Protein AF-A0AAP1E417-F1 (afdb_monomer_lite)

Secondary structure (DSSP, 8-state):
-HHHHHHHHHHHHHH-SSHHHHHHHHHHHHHHHHHHHHHHHHHHHHHHHHT-S-HHHHHHHHHHHHHS--

InterPro domains:
  IPR036188 FAD/NAD(P)-binding domain superfamily [G3DSA:3.50.50.60] (1-61)
  IPR036188 FAD/NAD(P)-binding domain superfamily [SSF51905] (1-53)

Foldseek 3Di:
DVVLLVVQLVVLVVVDPDNVRSVVVSCVVPVVLVVLLVVLVVVLVVCVVVVHPDSVVSVVVSVVSVVPHD

Radius of gyration: 15.42 Å; chains: 1; bounding box: 32×15×41 Å

Organism: Bacillus subtilis (NCBI:txid1423)

Sequence (70 aa):
MAIEDAIVLAEELQNHADHETALLAYYKRRAPRALKVQNLSSEIVRRRLKGEPGAEELIGECYAVLREGY

pLDDT: mean 94.45, std 5.38, range [64.62, 98.06]

Structure (mmCIF, N/CA/C/O backbone):
data_AF-A0AAP1E417-F1
#
_entry.id   AF-A0AAP1E417-F1
#
loop_
_atom_site.group_PDB
_atom_site.id
_atom_site.type_symbol
_atom_site.label_atom_id
_atom_site.label_alt_id
_atom_site.label_comp_id
_atom_site.label_asym_id
_atom_site.label_entity_id
_atom_site.label_seq_id
_atom_site.pdbx_PDB_ins_code
_atom_site.Cartn_x
_atom_site.Cartn_y
_atom_site.Cartn_z
_atom_site.occupancy
_atom_site.B_iso_or_equiv
_atom_site.auth_seq_id
_atom_site.auth_comp_id
_atom_site.auth_asym_id
_atom_site.auth_atom_id
_atom_site.pdbx_PDB_model_num
ATOM 1 N N . MET A 1 1 ? -4.923 -0.670 -3.981 1.00 86.19 1 MET A N 1
ATOM 2 C CA . MET A 1 1 ? -3.509 -0.937 -3.647 1.00 86.19 1 MET A CA 1
ATOM 3 C C . MET A 1 1 ? -2.875 -1.857 -4.678 1.00 86.19 1 MET A C 1
ATOM 5 O O . MET A 1 1 ? -2.326 -1.306 -5.613 1.00 86.19 1 MET A O 1
ATOM 9 N N . ALA A 1 2 ? -3.068 -3.182 -4.633 1.00 90.44 2 ALA A N 1
ATOM 10 C CA . ALA A 1 2 ? -2.355 -4.114 -5.526 1.00 90.44 2 ALA A CA 1
ATOM 11 C C . ALA A 1 2 ? -2.490 -3.832 -7.041 1.00 90.44 2 ALA A C 1
ATOM 13 O O . ALA A 1 2 ? -1.524 -3.977 -7.780 1.00 90.44 2 ALA A O 1
ATOM 14 N N . ILE A 1 3 ? -3.667 -3.399 -7.511 1.00 92.50 3 ILE A N 1
ATOM 15 C CA . ILE A 1 3 ? -3.868 -3.037 -8.929 1.00 92.50 3 ILE A CA 1
ATOM 16 C C . ILE A 1 3 ? -3.028 -1.813 -9.313 1.00 92.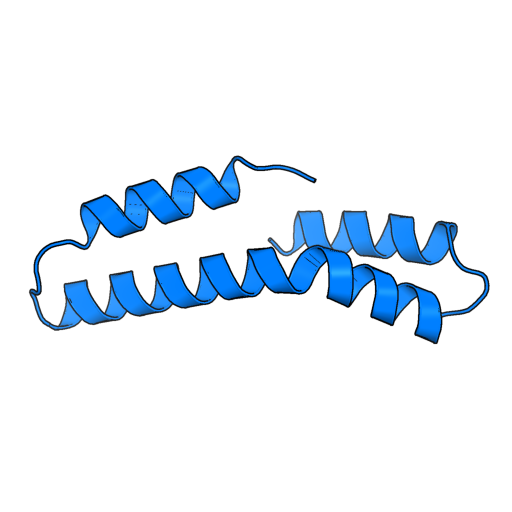50 3 ILE A C 1
ATOM 18 O O . ILE A 1 3 ? -2.353 -1.822 -10.333 1.00 92.50 3 ILE A O 1
ATOM 22 N N . GLU A 1 4 ? -3.038 -0.769 -8.486 1.00 91.75 4 GLU A N 1
ATOM 23 C CA . GLU A 1 4 ? -2.216 0.420 -8.729 1.00 91.75 4 GLU A CA 1
ATOM 24 C C . GLU A 1 4 ? -0.724 0.098 -8.604 1.00 91.75 4 GLU A C 1
ATOM 26 O O . GLU A 1 4 ? 0.077 0.665 -9.335 1.00 91.75 4 GLU A O 1
ATOM 31 N N . ASP A 1 5 ? -0.348 -0.815 -7.700 1.00 93.94 5 ASP A N 1
ATOM 32 C CA . ASP A 1 5 ? 1.034 -1.276 -7.569 1.00 93.94 5 ASP A CA 1
ATOM 33 C C . ASP A 1 5 ? 1.507 -1.936 -8.871 1.00 93.94 5 ASP A C 1
ATOM 35 O O . ASP A 1 5 ? 2.599 -1.639 -9.346 1.00 93.94 5 ASP A O 1
ATOM 39 N N . ALA A 1 6 ? 0.664 -2.770 -9.491 1.00 95.62 6 ALA A N 1
ATOM 40 C CA . ALA A 1 6 ? 0.963 -3.392 -10.778 1.00 95.62 6 ALA A CA 1
ATOM 41 C C . ALA A 1 6 ? 1.083 -2.367 -11.920 1.00 95.62 6 ALA A C 1
ATOM 43 O O . ALA A 1 6 ? 1.978 -2.494 -12.752 1.00 95.62 6 ALA A O 1
ATOM 44 N N . ILE A 1 7 ? 0.216 -1.346 -11.945 1.00 95.25 7 ILE A N 1
ATOM 45 C CA . ILE A 1 7 ? 0.265 -0.268 -12.948 1.00 95.25 7 ILE A CA 1
ATOM 46 C C . ILE A 1 7 ? 1.555 0.540 -12.799 1.00 95.25 7 ILE A C 1
ATOM 48 O O . ILE A 1 7 ? 2.309 0.666 -13.759 1.00 95.25 7 ILE A O 1
ATOM 52 N N . VAL A 1 8 ? 1.849 1.033 -11.593 1.00 95.94 8 VAL A N 1
ATOM 53 C CA . VAL A 1 8 ? 3.053 1.837 -11.354 1.00 95.94 8 VAL A CA 1
ATOM 54 C C . VAL A 1 8 ? 4.309 1.007 -11.601 1.00 95.94 8 VAL A C 1
ATOM 56 O O . VAL A 1 8 ? 5.239 1.499 -12.222 1.00 95.94 8 VAL A O 1
ATOM 59 N N . LEU A 1 9 ? 4.343 -0.267 -11.202 1.00 97.06 9 LEU A N 1
ATOM 60 C CA . LEU A 1 9 ? 5.482 -1.132 -11.512 1.00 97.06 9 LEU A CA 1
ATOM 61 C C . LEU A 1 9 ? 5.692 -1.285 -13.026 1.00 97.06 9 LEU A C 1
ATOM 63 O O . LEU A 1 9 ? 6.831 -1.221 -13.483 1.00 97.06 9 LEU A O 1
ATOM 67 N N . ALA A 1 10 ? 4.620 -1.459 -13.803 1.00 97.62 10 ALA A N 1
ATOM 68 C CA . ALA A 1 10 ? 4.715 -1.532 -15.259 1.00 97.62 10 ALA A CA 1
ATOM 69 C C . ALA A 1 10 ? 5.260 -0.228 -15.870 1.00 97.62 10 ALA A C 1
ATOM 71 O O . ALA A 1 10 ? 6.115 -0.289 -16.753 1.00 97.62 10 ALA A O 1
ATOM 72 N N . GLU A 1 11 ? 4.828 0.934 -15.370 1.00 97.62 11 GLU A N 1
ATOM 73 C CA . GLU A 1 11 ? 5.365 2.239 -15.782 1.00 97.62 11 GLU A CA 1
ATOM 74 C C . GLU A 1 11 ? 6.864 2.355 -15.475 1.00 97.62 11 GLU A C 1
ATOM 76 O O . GLU A 1 11 ? 7.654 2.720 -16.345 1.00 97.62 11 GLU A O 1
ATOM 81 N N . GLU A 1 12 ? 7.290 2.011 -14.257 1.00 97.94 12 GLU A N 1
ATOM 82 C CA . GLU A 1 12 ? 8.697 2.147 -13.871 1.00 97.94 12 GLU A CA 1
ATOM 83 C C . GLU A 1 12 ? 9.608 1.172 -14.630 1.00 97.94 12 GLU A C 1
ATOM 85 O O . GLU A 1 12 ? 10.729 1.547 -14.977 1.00 97.94 12 GLU A O 1
ATOM 90 N N . LEU A 1 13 ? 9.121 -0.034 -14.949 1.00 98.06 13 LEU A N 1
ATOM 91 C CA . LEU A 1 13 ? 9.821 -0.996 -15.809 1.00 98.06 13 LEU A CA 1
ATOM 92 C C . LEU A 1 13 ? 9.985 -0.487 -17.246 1.00 98.06 13 LEU A C 1
ATOM 94 O O . LEU A 1 13 ? 10.968 -0.824 -17.897 1.00 98.06 13 LEU A O 1
ATOM 98 N N . GLN A 1 14 ? 9.044 0.316 -17.748 1.00 97.81 14 GLN A N 1
ATOM 99 C CA . GLN A 1 14 ? 9.154 0.936 -19.069 1.00 97.81 14 GLN A CA 1
ATOM 100 C C . GLN A 1 14 ? 10.118 2.134 -19.069 1.00 97.81 14 GLN A C 1
ATOM 102 O O . GLN A 1 14 ? 10.776 2.397 -20.076 1.00 97.81 14 GLN A O 1
ATOM 107 N N . ASN A 1 15 ? 10.203 2.858 -17.951 1.00 97.00 15 ASN A N 1
ATOM 108 C CA . ASN A 1 15 ? 10.964 4.105 -17.839 1.00 97.00 15 ASN A CA 1
ATOM 109 C C . ASN A 1 15 ? 12.451 3.915 -17.500 1.00 97.00 15 ASN A C 1
ATOM 111 O O . ASN A 1 15 ? 13.228 4.863 -17.631 1.00 97.00 15 ASN A O 1
ATOM 115 N N . HIS A 1 16 ? 12.862 2.724 -17.063 1.00 96.88 16 HIS A N 1
ATOM 116 C CA . HIS A 1 16 ? 14.227 2.455 -16.609 1.00 96.88 16 HIS A CA 1
ATOM 117 C C . HIS A 1 16 ? 14.855 1.294 -17.382 1.00 96.88 16 HIS A C 1
ATOM 119 O O . HIS A 1 16 ? 14.187 0.339 -17.762 1.00 96.88 16 HIS A O 1
ATOM 125 N N . ALA A 1 17 ? 16.166 1.381 -17.616 1.00 93.88 17 ALA A N 1
ATOM 126 C CA . ALA A 1 17 ? 16.896 0.400 -18.420 1.00 93.88 17 ALA A CA 1
ATOM 127 C C . ALA A 1 17 ? 17.139 -0.932 -17.691 1.00 93.88 17 ALA A C 1
ATOM 129 O O . ALA A 1 17 ? 17.354 -1.959 -18.335 1.00 93.88 17 ALA A O 1
ATOM 130 N N . ASP A 1 18 ? 17.127 -0.919 -16.359 1.00 97.06 18 ASP A N 1
ATOM 131 C CA . ASP A 1 18 ? 17.389 -2.084 -15.528 1.00 97.06 18 ASP A CA 1
ATOM 132 C C . ASP A 1 18 ? 16.310 -2.276 -14.453 1.00 97.06 18 ASP A C 1
ATOM 134 O O . ASP A 1 18 ? 15.666 -1.336 -13.977 1.00 97.06 18 ASP A O 1
ATOM 138 N N . HIS A 1 19 ? 16.128 -3.539 -14.070 1.00 97.31 19 HIS A N 1
ATOM 139 C CA . HIS A 1 19 ? 15.087 -3.954 -13.137 1.00 97.31 19 HIS A CA 1
ATOM 140 C C . HIS A 1 19 ? 15.313 -3.416 -11.720 1.00 97.31 19 HIS A C 1
ATOM 142 O O . HIS A 1 19 ? 14.342 -3.172 -11.008 1.00 97.31 19 HIS A O 1
ATOM 148 N N . GLU A 1 20 ? 16.565 -3.243 -11.293 1.00 97.94 20 GLU A N 1
ATOM 149 C CA . GLU A 1 20 ? 16.881 -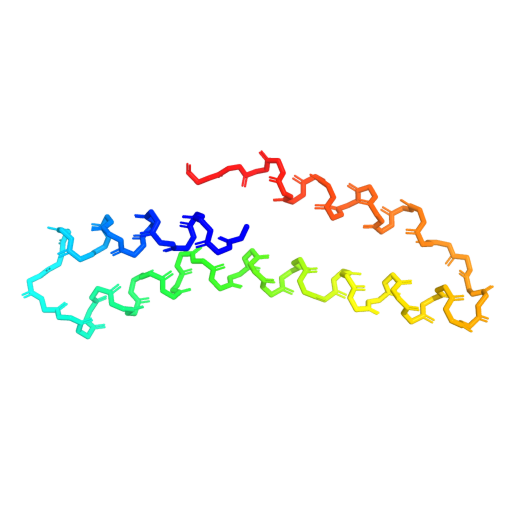2.793 -9.936 1.00 97.94 20 GLU A CA 1
ATOM 150 C C . GLU A 1 20 ? 16.463 -1.332 -9.749 1.00 97.94 20 GLU A C 1
ATOM 152 O O . GLU A 1 20 ? 15.743 -1.001 -8.801 1.00 97.94 20 GLU A O 1
ATOM 157 N N . THR A 1 21 ? 16.816 -0.475 -10.707 1.00 97.56 21 THR A N 1
ATOM 158 C CA . THR A 1 21 ? 16.415 0.931 -10.720 1.00 97.56 21 THR A CA 1
ATOM 159 C C . THR A 1 21 ? 14.896 1.075 -10.844 1.00 97.56 21 THR A C 1
ATOM 161 O O . THR A 1 21 ? 14.304 1.851 -10.090 1.00 97.56 21 THR A O 1
ATOM 164 N N . ALA A 1 22 ? 14.243 0.289 -11.711 1.00 98.06 22 ALA A N 1
ATOM 165 C CA . ALA A 1 22 ? 12.783 0.285 -11.851 1.00 98.06 22 ALA A CA 1
ATOM 166 C C . ALA A 1 22 ? 12.070 -0.092 -10.540 1.00 98.06 22 ALA A C 1
ATOM 168 O O . ALA A 1 22 ? 11.143 0.594 -10.104 1.00 98.06 22 ALA A O 1
ATOM 169 N N . LEU A 1 23 ? 12.523 -1.158 -9.870 1.00 97.88 23 LEU A N 1
ATOM 170 C CA . LEU A 1 23 ? 11.956 -1.607 -8.596 1.00 97.88 23 LEU A CA 1
ATOM 171 C C . LEU A 1 23 ? 12.148 -0.565 -7.491 1.00 97.88 23 LEU A C 1
ATOM 173 O O . LEU A 1 23 ? 11.228 -0.319 -6.706 1.00 97.88 23 LEU A O 1
ATOM 177 N N . LEU A 1 24 ? 13.317 0.078 -7.440 1.00 98.00 24 LEU A N 1
ATOM 178 C CA . LEU A 1 24 ? 13.588 1.140 -6.477 1.00 98.00 24 LEU A CA 1
ATOM 179 C C . LEU A 1 24 ? 12.710 2.375 -6.729 1.00 98.00 24 LEU A C 1
ATOM 181 O O . LEU A 1 24 ? 12.204 2.964 -5.770 1.00 98.00 24 LEU A O 1
ATOM 185 N N . ALA A 1 25 ? 12.517 2.765 -7.991 1.00 97.50 25 ALA A N 1
ATOM 186 C CA . ALA A 1 25 ? 11.639 3.868 -8.377 1.00 97.50 25 ALA A CA 1
ATOM 187 C C . ALA A 1 25 ? 10.178 3.576 -8.002 1.00 97.50 25 ALA A C 1
ATOM 189 O O . ALA A 1 25 ? 9.544 4.386 -7.317 1.00 97.50 25 ALA A O 1
ATOM 190 N N . TYR A 1 26 ? 9.689 2.375 -8.327 1.00 97.50 26 TYR A N 1
ATOM 191 C CA . TYR A 1 26 ? 8.357 1.899 -7.947 1.00 97.50 26 TYR A CA 1
ATOM 192 C C . TYR A 1 26 ? 8.162 1.972 -6.431 1.00 97.50 26 TYR A C 1
ATOM 194 O O . TYR A 1 26 ? 7.188 2.559 -5.947 1.00 97.50 26 TYR A O 1
ATOM 202 N N . TYR A 1 27 ? 9.122 1.439 -5.669 1.00 96.69 27 TYR A N 1
ATOM 203 C CA . TYR A 1 27 ? 9.054 1.436 -4.214 1.00 96.69 27 TYR A CA 1
ATOM 204 C C . TYR A 1 27 ? 9.011 2.861 -3.657 1.00 96.69 27 TYR A C 1
ATOM 206 O O . TYR A 1 27 ? 8.146 3.173 -2.841 1.00 96.69 27 TYR A O 1
ATOM 214 N N . LYS A 1 28 ? 9.885 3.759 -4.127 1.00 96.62 28 LYS A N 1
ATOM 215 C CA . LYS A 1 28 ? 9.900 5.166 -3.692 1.00 96.62 28 LYS A CA 1
ATOM 216 C C . LYS A 1 28 ? 8.575 5.876 -3.972 1.00 96.62 28 LYS A C 1
ATOM 218 O O . LYS A 1 28 ? 8.126 6.660 -3.139 1.00 96.62 28 LYS A O 1
ATOM 223 N N . ARG A 1 29 ? 7.938 5.586 -5.110 1.00 94.69 29 ARG A N 1
ATOM 224 C CA . ARG A 1 29 ? 6.661 6.190 -5.509 1.00 94.69 29 ARG A CA 1
ATOM 225 C C . ARG A 1 29 ? 5.485 5.640 -4.692 1.00 94.69 29 ARG A C 1
ATOM 227 O O . ARG A 1 29 ? 4.628 6.415 -4.269 1.00 94.69 29 ARG A O 1
ATOM 234 N N . ARG A 1 30 ? 5.444 4.331 -4.414 1.00 94.88 30 ARG A N 1
ATOM 235 C CA . ARG A 1 30 ? 4.300 3.650 -3.768 1.00 94.88 30 ARG A CA 1
ATOM 236 C C . ARG A 1 30 ? 4.382 3.530 -2.247 1.00 94.88 30 ARG A C 1
ATOM 238 O O . ARG A 1 30 ? 3.352 3.627 -1.574 1.00 94.88 30 ARG A O 1
ATOM 245 N N . ALA A 1 31 ? 5.578 3.350 -1.685 1.00 94.62 31 ALA A N 1
ATOM 246 C CA . ALA A 1 31 ? 5.758 3.036 -0.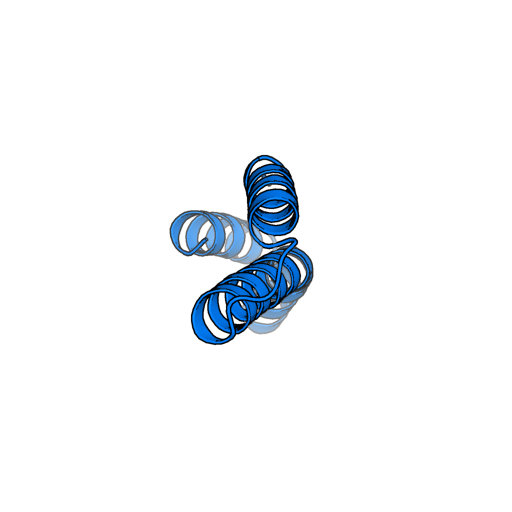267 1.00 94.62 31 ALA A CA 1
ATOM 247 C C . ALA A 1 31 ? 5.160 4.082 0.692 1.00 94.62 31 ALA A C 1
ATOM 249 O O . ALA A 1 31 ? 4.468 3.666 1.623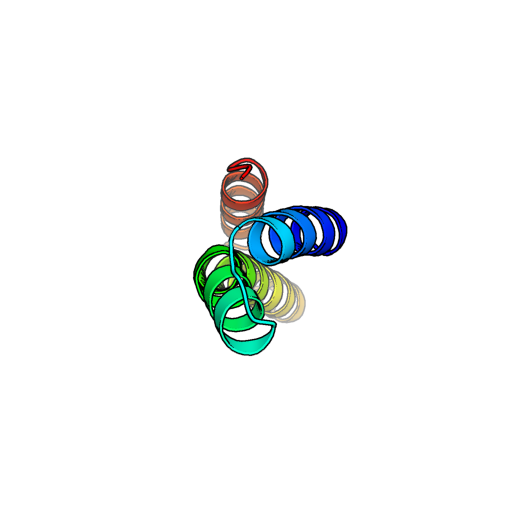 1.00 94.62 31 ALA A O 1
ATOM 250 N N . PRO A 1 32 ? 5.322 5.409 0.494 1.00 95.06 32 PRO A N 1
ATOM 251 C CA . PRO A 1 32 ? 4.783 6.392 1.436 1.00 95.06 32 PRO A CA 1
ATOM 252 C C . PRO A 1 32 ? 3.262 6.289 1.602 1.00 95.06 32 PRO A C 1
ATOM 254 O O . PRO A 1 32 ? 2.756 6.256 2.727 1.00 95.06 32 PRO A O 1
ATOM 257 N N . ARG A 1 33 ? 2.527 6.174 0.487 1.00 94.19 33 ARG A N 1
ATOM 258 C CA . ARG A 1 33 ? 1.063 6.056 0.511 1.00 94.19 33 ARG A CA 1
ATOM 259 C C . ARG A 1 33 ? 0.629 4.702 1.068 1.00 94.19 33 ARG A C 1
ATOM 261 O O . ARG A 1 33 ? -0.260 4.654 1.916 1.00 94.19 33 ARG A O 1
ATOM 268 N N . ALA A 1 34 ? 1.272 3.615 0.640 1.00 93.69 34 ALA A N 1
ATOM 269 C CA . ALA A 1 34 ? 0.949 2.271 1.113 1.00 93.69 34 ALA A CA 1
ATOM 270 C C . ALA A 1 34 ? 1.144 2.121 2.630 1.00 93.69 34 ALA A C 1
ATOM 272 O O . ALA A 1 34 ? 0.256 1.611 3.314 1.00 93.69 34 ALA A O 1
ATOM 273 N N . LEU A 1 35 ? 2.251 2.641 3.167 1.00 95.56 35 LEU A N 1
ATOM 274 C CA . LEU A 1 35 ? 2.529 2.641 4.604 1.00 95.56 35 LEU A CA 1
ATOM 275 C C . LEU A 1 35 ? 1.519 3.491 5.378 1.00 95.56 35 LEU A C 1
ATOM 277 O O . LEU A 1 35 ? 1.033 3.066 6.424 1.00 95.56 35 LEU A O 1
ATOM 281 N N . LYS A 1 36 ? 1.144 4.667 4.858 1.00 95.69 36 LYS A N 1
ATOM 282 C CA . LYS A 1 36 ? 0.120 5.511 5.489 1.00 95.69 36 LYS A CA 1
ATOM 283 C C . LYS A 1 36 ? -1.224 4.782 5.594 1.00 95.69 36 LYS A C 1
ATOM 285 O O . LYS A 1 36 ? -1.808 4.747 6.674 1.00 95.69 36 LYS A O 1
ATOM 290 N N . VAL A 1 37 ? -1.681 4.148 4.511 1.00 95.06 37 VAL A N 1
ATOM 291 C CA . VAL A 1 37 ? -2.925 3.354 4.503 1.00 95.06 37 VAL A CA 1
ATOM 292 C C . VAL A 1 37 ? -2.833 2.167 5.465 1.00 95.06 37 VAL A C 1
ATOM 294 O O . VAL A 1 37 ? -3.779 1.913 6.211 1.00 95.06 37 VAL A O 1
ATOM 297 N N . GLN A 1 38 ? -1.704 1.455 5.486 1.00 95.56 38 GLN A N 1
ATOM 298 C CA . GLN A 1 38 ? -1.487 0.325 6.390 1.00 95.56 38 GLN A CA 1
ATOM 299 C C . GLN A 1 38 ? -1.547 0.750 7.864 1.00 95.56 38 GLN A C 1
ATOM 301 O O . GLN A 1 38 ? -2.214 0.089 8.664 1.00 95.56 38 GLN A O 1
ATOM 306 N N . ASN A 1 39 ? -0.896 1.859 8.216 1.00 97.44 39 ASN A N 1
ATOM 307 C CA . ASN A 1 39 ? -0.884 2.391 9.577 1.00 97.44 39 ASN A CA 1
ATOM 308 C C . ASN A 1 39 ? -2.284 2.829 10.020 1.00 97.44 39 ASN A C 1
ATOM 310 O O . ASN A 1 39 ? -2.734 2.425 11.091 1.00 97.44 39 ASN A O 1
ATOM 314 N N . LEU A 1 40 ? -3.003 3.578 9.174 1.00 96.88 40 LEU A N 1
ATOM 315 C CA . LEU A 1 40 ? -4.388 3.982 9.446 1.00 96.88 40 LEU A CA 1
ATOM 316 C C . LEU A 1 40 ? -5.296 2.762 9.626 1.00 96.88 40 LEU A C 1
ATOM 318 O O . LEU A 1 40 ? -6.021 2.670 10.612 1.00 96.88 40 LEU A O 1
ATOM 322 N N . SER A 1 41 ? -5.208 1.786 8.720 1.00 95.88 41 SER A N 1
ATOM 323 C CA . SER A 1 41 ? -6.004 0.554 8.788 1.00 95.88 41 SER A CA 1
ATOM 324 C C . SER A 1 41 ? -5.730 -0.234 10.070 1.00 95.88 41 SER A C 1
ATOM 326 O O . SER A 1 41 ? -6.661 -0.708 10.721 1.00 95.88 41 SER A O 1
ATOM 328 N N . SER A 1 42 ? -4.459 -0.339 10.465 1.00 97.44 42 SER A N 1
ATOM 329 C CA . SER A 1 42 ? -4.058 -1.038 11.691 1.00 97.44 42 SER A CA 1
ATOM 330 C C . SER A 1 42 ? -4.595 -0.339 12.941 1.00 97.44 42 SER A C 1
ATOM 332 O O . SER A 1 42 ? -5.103 -0.997 13.850 1.00 97.44 42 SER A O 1
ATOM 334 N N . GLU A 1 43 ? -4.539 0.993 12.976 1.00 97.69 43 GLU A N 1
ATOM 335 C CA . GLU A 1 43 ? -5.050 1.785 14.095 1.00 97.69 43 GLU A CA 1
ATOM 336 C C . GLU A 1 43 ? -6.584 1.725 14.188 1.00 97.69 43 GLU A C 1
ATOM 338 O O . GLU A 1 43 ? -7.120 1.558 15.283 1.00 97.69 43 GLU A O 1
ATOM 343 N N . ILE A 1 44 ? -7.303 1.756 13.058 1.00 97.19 44 ILE A N 1
ATOM 344 C CA . ILE A 1 44 ? -8.766 1.569 13.022 1.00 97.19 44 ILE A CA 1
ATOM 345 C C . ILE A 1 44 ? -9.153 0.232 13.664 1.00 97.19 44 ILE A C 1
ATOM 347 O O . ILE A 1 44 ? -10.031 0.186 14.530 1.00 97.19 44 ILE A O 1
ATOM 351 N N . VAL A 1 45 ? -8.491 -0.860 13.263 1.00 97.19 45 VAL A N 1
ATOM 352 C CA . VAL A 1 45 ? -8.750 -2.199 13.816 1.00 97.19 45 VAL A CA 1
ATOM 353 C C . VAL A 1 45 ? -8.448 -2.225 15.311 1.00 97.19 45 VAL A C 1
ATOM 355 O O . VAL A 1 45 ? -9.279 -2.684 16.095 1.00 97.19 45 VAL A O 1
ATOM 358 N N . ARG A 1 46 ? -7.298 -1.684 15.727 1.00 97.75 46 ARG A N 1
ATOM 359 C CA . ARG A 1 46 ? -6.911 -1.605 17.139 1.00 97.75 46 ARG A CA 1
ATOM 360 C C . ARG A 1 46 ? -7.963 -0.876 17.977 1.00 97.75 46 ARG A C 1
ATOM 362 O O . ARG A 1 46 ? -8.358 -1.400 19.017 1.00 97.75 46 ARG A O 1
ATOM 369 N N . ARG A 1 47 ? -8.424 0.300 17.539 1.00 96.62 47 ARG A N 1
ATOM 370 C CA . ARG A 1 47 ? -9.410 1.097 18.285 1.00 96.62 47 ARG A CA 1
ATOM 371 C C . ARG A 1 47 ? -10.754 0.397 18.381 1.00 96.62 47 ARG A C 1
ATOM 373 O O . ARG A 1 47 ? -11.322 0.331 19.467 1.00 96.62 47 ARG A O 1
ATOM 380 N N . ARG A 1 48 ? -11.217 -0.216 17.287 1.00 94.94 48 ARG A N 1
ATOM 381 C CA . ARG A 1 48 ? -12.457 -1.008 17.287 1.00 94.94 48 ARG A CA 1
ATOM 382 C C . ARG A 1 48 ? -12.386 -2.190 18.251 1.00 94.94 48 ARG A C 1
ATOM 384 O O . ARG A 1 48 ? -13.341 -2.416 18.984 1.00 94.94 48 ARG A O 1
ATOM 391 N N . LEU A 1 49 ? -11.257 -2.898 18.306 1.00 96.50 49 LEU A N 1
ATOM 392 C CA . LEU A 1 49 ? -11.062 -4.005 19.250 1.00 96.50 49 LEU A CA 1
ATOM 393 C C . LEU A 1 49 ? -11.044 -3.548 20.715 1.00 96.50 49 LEU A C 1
ATOM 395 O O . LEU A 1 49 ? -11.474 -4.295 21.589 1.00 96.50 49 LEU A O 1
ATOM 399 N N . LYS A 1 50 ? -10.555 -2.335 20.990 1.00 96.44 50 LYS A N 1
ATOM 400 C CA . LYS A 1 50 ? -10.482 -1.771 22.345 1.00 96.44 50 LYS A CA 1
ATOM 401 C C . LYS A 1 50 ? -11.710 -0.955 22.759 1.00 96.44 50 LYS A C 1
ATOM 403 O O . LYS A 1 50 ? -11.791 -0.554 23.915 1.00 96.44 50 LYS A O 1
ATOM 408 N N . GLY A 1 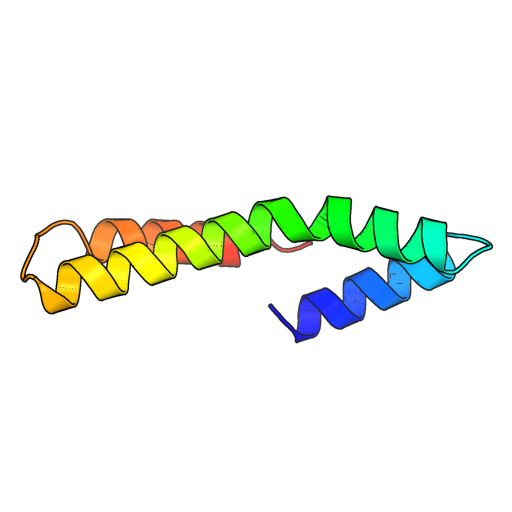51 ? -12.639 -0.688 21.840 1.00 94.00 51 GLY A N 1
ATOM 409 C CA . GLY A 1 51 ? -13.748 0.244 22.069 1.00 94.00 51 GLY A CA 1
ATOM 410 C C . GLY A 1 51 ? -13.296 1.703 22.227 1.00 94.00 51 GLY A C 1
ATOM 411 O O . GLY A 1 51 ? -13.994 2.495 22.855 1.00 94.00 51 GLY A O 1
ATOM 412 N N . GLU A 1 52 ? -12.123 2.060 21.696 1.00 95.31 52 GLU A N 1
ATOM 413 C CA . GLU A 1 52 ? -11.602 3.429 21.735 1.00 95.31 52 GLU A CA 1
ATOM 414 C C . GLU A 1 52 ? -12.338 4.306 20.696 1.00 95.31 52 GLU A C 1
ATOM 416 O O . GLU A 1 52 ? -12.577 3.859 19.567 1.00 95.31 52 GLU A O 1
ATOM 421 N N . PRO A 1 53 ? -12.691 5.561 21.035 1.00 93.69 53 PRO A N 1
ATOM 422 C CA . PRO A 1 53 ? -13.303 6.486 20.087 1.00 93.69 53 PRO A CA 1
ATOM 423 C C . PRO A 1 53 ? -12.300 6.935 19.010 1.00 93.69 53 PRO A C 1
ATOM 425 O O . PRO A 1 53 ? -11.088 6.720 19.105 1.00 93.69 53 PRO A O 1
ATOM 428 N N . GLY A 1 54 ? -12.792 7.600 17.966 1.00 92.81 54 GLY A N 1
ATOM 429 C CA . GLY A 1 54 ? -11.931 8.162 16.923 1.00 92.81 54 GLY A CA 1
ATOM 430 C C . GLY A 1 54 ? -11.706 7.254 15.705 1.00 92.81 54 GLY A C 1
ATOM 431 O O . GLY A 1 54 ? -10.876 7.563 14.855 1.00 92.81 54 GLY A O 1
ATOM 432 N N . ALA A 1 55 ? -12.358 6.087 15.640 1.00 93.81 55 ALA A N 1
ATOM 433 C CA . ALA A 1 55 ? -12.182 5.152 14.527 1.00 93.81 55 ALA A CA 1
ATOM 434 C C . ALA A 1 55 ? -12.803 5.672 13.218 1.00 93.81 55 ALA A C 1
ATOM 436 O O . ALA A 1 55 ? -12.272 5.392 12.147 1.00 93.81 55 ALA A O 1
ATOM 437 N N . GLU A 1 56 ? -13.901 6.428 13.293 1.00 93.81 56 GLU A N 1
ATOM 438 C CA . GLU A 1 56 ? -14.596 6.952 12.110 1.00 93.81 56 GLU A CA 1
ATOM 439 C C . GLU A 1 56 ? -13.822 8.100 11.449 1.00 93.81 56 GLU A C 1
ATOM 441 O O . GLU A 1 56 ? -13.743 8.173 10.223 1.00 93.81 56 GLU A O 1
ATOM 446 N N . GLU A 1 57 ? -13.154 8.937 12.239 1.00 95.69 57 GLU A N 1
ATOM 447 C CA . GLU A 1 57 ? -12.244 9.975 11.757 1.00 95.69 57 GLU A CA 1
ATOM 448 C C . GLU A 1 57 ? -11.075 9.351 10.984 1.00 95.69 57 GLU A C 1
ATOM 450 O O . GLU A 1 57 ? -10.798 9.745 9.850 1.00 95.69 57 GLU A O 1
ATOM 455 N N . LEU A 1 58 ? -10.458 8.302 11.539 1.00 96.00 58 LEU A N 1
ATOM 456 C CA . LEU A 1 58 ? -9.380 7.567 10.870 1.00 96.00 58 LEU A CA 1
ATOM 457 C C . LEU A 1 58 ? -9.849 6.858 9.593 1.00 96.00 58 LEU A C 1
ATOM 459 O O . LEU A 1 58 ? -9.090 6.762 8.627 1.00 96.00 58 LEU A O 1
ATOM 463 N N . ILE A 1 59 ? -11.094 6.372 9.557 1.00 94.56 59 ILE A N 1
ATOM 464 C CA . ILE A 1 59 ? -11.703 5.822 8.338 1.00 94.56 59 ILE A CA 1
ATOM 465 C C . ILE A 1 59 ? -11.826 6.919 7.274 1.00 94.56 59 ILE A C 1
ATOM 467 O O . ILE A 1 59 ? -11.453 6.690 6.121 1.00 94.56 59 ILE A O 1
ATOM 471 N N . GLY A 1 60 ? -12.286 8.113 7.655 1.00 95.25 60 GLY A N 1
ATOM 472 C CA . GLY A 1 60 ? -12.344 9.279 6.773 1.00 95.25 60 GLY A CA 1
ATOM 473 C C . GLY A 1 60 ? -10.973 9.656 6.205 1.00 95.25 60 GLY A C 1
ATOM 474 O O . GLY A 1 60 ? -10.832 9.823 4.992 1.00 95.25 60 GLY A O 1
ATOM 475 N N . GLU A 1 61 ? -9.946 9.710 7.056 1.00 95.19 61 GLU A N 1
ATOM 476 C CA . GLU A 1 61 ? -8.561 9.954 6.637 1.00 95.19 61 GLU A CA 1
ATOM 477 C C . GLU A 1 61 ? -8.047 8.874 5.678 1.00 95.19 61 GLU A C 1
ATOM 479 O O . GLU A 1 61 ? -7.426 9.184 4.659 1.00 95.19 61 GLU A O 1
ATOM 484 N N . CYS A 1 62 ? -8.334 7.601 5.960 1.00 94.25 62 CYS A N 1
ATOM 485 C CA . CYS A 1 62 ? -7.943 6.490 5.097 1.00 94.25 62 CYS A CA 1
ATOM 486 C C . CYS A 1 62 ? -8.587 6.612 3.708 1.00 94.25 62 CYS A C 1
ATOM 488 O O . CYS A 1 62 ? -7.906 6.475 2.690 1.00 94.25 62 CYS A O 1
ATOM 490 N N . TYR A 1 63 ? -9.876 6.961 3.645 1.00 93.94 63 TYR A N 1
ATOM 491 C CA . TYR A 1 63 ? -10.558 7.209 2.376 1.00 93.94 63 TYR A CA 1
ATOM 492 C C . TYR A 1 63 ? -9.991 8.403 1.610 1.00 93.94 63 TYR A C 1
ATOM 494 O O . TYR A 1 63 ? -9.907 8.332 0.385 1.00 93.94 63 TYR A O 1
ATOM 502 N N . ALA A 1 64 ? -9.584 9.476 2.293 1.00 94.25 64 ALA A N 1
ATOM 503 C CA . ALA A 1 64 ? -8.937 10.612 1.640 1.00 94.25 64 ALA A CA 1
ATOM 504 C C . ALA A 1 64 ? -7.633 10.182 0.945 1.00 94.25 64 ALA A C 1
ATOM 506 O O . ALA A 1 64 ? -7.455 10.446 -0.242 1.00 94.25 64 ALA A O 1
ATOM 507 N N . VAL A 1 65 ? -6.789 9.409 1.636 1.00 92.56 65 VAL A N 1
ATOM 508 C CA . VAL A 1 65 ? -5.529 8.880 1.080 1.00 92.56 65 VAL A CA 1
ATOM 509 C C . VAL A 1 65 ? -5.768 7.904 -0.079 1.00 92.56 65 VAL A C 1
ATOM 511 O O . VAL A 1 65 ? -4.973 7.835 -1.012 1.00 92.56 65 VAL A O 1
ATOM 514 N N . LEU A 1 66 ? -6.854 7.128 -0.050 1.00 90.25 66 LEU A N 1
ATOM 515 C CA . LEU A 1 66 ? -7.204 6.217 -1.146 1.00 90.25 66 LEU A CA 1
ATOM 516 C C . LEU A 1 66 ? -7.737 6.943 -2.391 1.00 90.25 66 LEU A C 1
ATOM 518 O O . LEU A 1 66 ? -7.661 6.382 -3.481 1.00 90.25 66 LEU A O 1
ATOM 522 N N . ARG A 1 67 ? -8.276 8.160 -2.243 1.00 89.62 67 ARG A N 1
ATOM 523 C CA . ARG A 1 67 ? -8.765 8.986 -3.362 1.00 89.62 67 ARG A CA 1
ATOM 524 C C . ARG A 1 67 ? -7.660 9.764 -4.070 1.00 89.62 67 ARG A C 1
ATOM 526 O O . ARG A 1 67 ? -7.850 10.146 -5.221 1.00 89.62 67 ARG A O 1
ATOM 533 N N . GLU A 1 68 ? -6.529 9.986 -3.409 1.00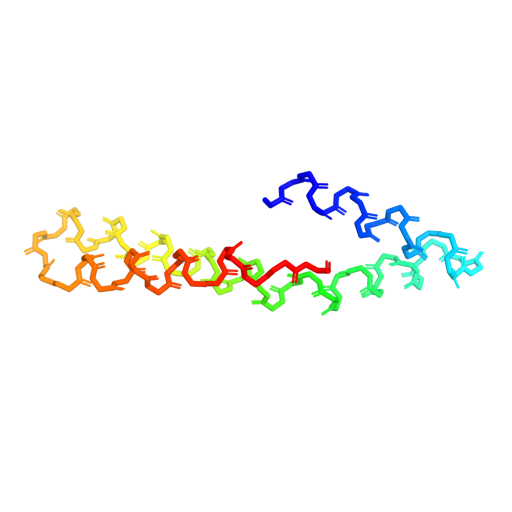 82.88 68 GLU A N 1
ATOM 534 C CA . GLU A 1 68 ? -5.309 10.510 -4.026 1.00 82.88 68 GLU A CA 1
ATOM 535 C C . GLU A 1 68 ? -4.726 9.425 -4.953 1.00 82.88 68 GLU A C 1
ATOM 537 O O . GLU A 1 68 ? -3.900 8.602 -4.550 1.00 82.88 68 GLU A O 1
ATOM 542 N N . GLY A 1 69 ? -5.242 9.353 -6.185 1.00 70.25 69 GLY A N 1
ATOM 543 C CA . GLY A 1 69 ? -4.726 8.485 -7.248 1.00 70.25 69 GLY A CA 1
ATOM 544 C C . GLY A 1 69 ? -3.251 8.760 -7.574 1.00 70.25 69 GLY A C 1
ATOM 545 O O . GLY A 1 69 ? -2.664 9.716 -7.066 1.00 70.25 69 GLY A O 1
ATOM 546 N N . TYR A 1 70 ? -2.657 7.898 -8.403 1.00 64.62 70 TYR A N 1
ATOM 547 C CA . TYR A 1 70 ? -1.319 8.107 -8.978 1.00 64.62 70 TYR A CA 1
ATOM 548 C C . TYR A 1 70 ? -1.395 8.630 -10.403 1.00 64.62 70 TYR A C 1
ATOM 550 O O . TYR A 1 70 ? -2.414 8.339 -11.067 1.00 64.62 70 TYR A O 1
#